Protein AF-A0A183BIT1-F1 (afdb_monomer_lite)

Organism: Globodera pallida (NCBI:txid36090)

InterPro domains:
  IPR011068 Nucleotidyltransferase, class I-like, C-terminal [SSF55003] (1-97)

Secondary structure (DSSP, 8-state):
--EEEEEEEEESSHHHHHHHHHHHHHHHHHHHHHHHHHTTTTEEEEEEPP--SS-SSBTTBPPHHHHHT-TTSSS-EEEEEEEEEEEPP-SSS-HHHHHHHHHHHHHHHIIIIIIHHHHHHHHHHHTTS-----EEEEEEEEEHHHHTTT-

Radius of gyration: 16.12 Å; chains: 1; bounding box: 41×29×47 Å

Foldseek 3Di:
DFKKKKKKKKFLDPVCQCVLVVLVVVCVVVLQVVVCVVVVVWFPHKAKDDCPDDDPDPVQFADPVVCVVCVVRDRIGMDMIMIDTHTDDDPPDDVVVSVVVVQVSCVVCCVPRRQVVSVVVCCVPPVPDDDDTPMDIDMHMDGPVCVVVRD

pLDDT: mean 78.67, std 14.63, range [43.5, 94.75]

Sequence (151 aa):
FEHFLLIFCTASTNQQIEQFCGFVERKIRQQLAHLDTLLEKFIDYSHLKPTDDTDWTNNGKCPEKVRSRNKNLGLPFCKFWIVGLKTKENIGTDNKIFLMELKKELGEKLEKEFDAKIYKEYEVKVLKEWYCQNIKLHSQYAEAAELAQFL

Structure (mmCIF, N/CA/C/O backbone):
data_AF-A0A183BIT1-F1
#
_entry.id   AF-A0A183BIT1-F1
#
loop_
_atom_site.group_PDB
_atom_site.id
_atom_site.type_symbol
_atom_site.label_atom_id
_atom_site.label_alt_id
_atom_site.label_comp_id
_atom_site.label_asym_id
_atom_site.label_entity_id
_atom_site.label_seq_id
_atom_site.pdbx_PDB_ins_code
_atom_site.Cartn_x
_atom_site.Cartn_y
_atom_site.Cartn_z
_atom_site.occupancy
_atom_site.B_iso_or_equiv
_atom_site.auth_seq_id
_atom_site.auth_comp_id
_atom_site.auth_asym_id
_atom_site.auth_atom_id
_atom_site.pdbx_PDB_model_num
ATOM 1 N N . PHE A 1 1 ? -13.216 -6.933 5.075 1.00 84.38 1 PHE A N 1
ATOM 2 C CA . PHE A 1 1 ? -12.342 -5.868 5.601 1.00 84.38 1 PHE A CA 1
ATOM 3 C C . PHE A 1 1 ? -13.051 -4.542 5.392 1.00 84.38 1 PHE A C 1
ATOM 5 O O . PHE A 1 1 ? -13.662 -4.382 4.343 1.00 84.38 1 PHE A O 1
ATOM 12 N N . GLU A 1 2 ? -13.020 -3.643 6.376 1.00 89.00 2 GLU A N 1
ATOM 13 C CA . GLU A 1 2 ? -13.585 -2.282 6.256 1.00 89.00 2 GLU A CA 1
ATOM 14 C C . GLU A 1 2 ? -12.532 -1.261 5.802 1.00 89.00 2 GLU A C 1
ATOM 16 O O . GLU A 1 2 ? -12.855 -0.237 5.204 1.00 89.00 2 GLU A O 1
ATOM 21 N N . HIS A 1 3 ? -11.261 -1.593 6.031 1.00 90.88 3 HIS A N 1
ATOM 22 C CA . HIS A 1 3 ? -10.099 -0.764 5.762 1.00 90.88 3 HIS A CA 1
ATOM 23 C C . HIS A 1 3 ? -9.178 -1.462 4.769 1.00 90.88 3 HIS A C 1
ATOM 25 O O . HIS A 1 3 ? -8.942 -2.671 4.874 1.00 90.88 3 HIS A O 1
ATOM 31 N N . PHE A 1 4 ? -8.652 -0.696 3.819 1.00 91.81 4 PHE A N 1
ATOM 32 C CA . PHE A 1 4 ? -7.801 -1.202 2.757 1.00 91.81 4 PHE A CA 1
ATOM 33 C C . PHE A 1 4 ? -6.571 -0.324 2.559 1.00 91.81 4 PHE A C 1
ATOM 35 O O . PHE A 1 4 ? -6.604 0.895 2.724 1.00 91.81 4 PHE A O 1
ATOM 42 N N . LEU A 1 5 ? -5.492 -0.968 2.143 1.00 92.00 5 LEU A N 1
ATOM 43 C CA . LEU A 1 5 ? -4.309 -0.345 1.588 1.00 92.00 5 LEU A CA 1
ATOM 44 C C . LEU A 1 5 ? -4.238 -0.695 0.098 1.00 92.00 5 LEU A C 1
ATOM 46 O O . LEU A 1 5 ? -4.314 -1.861 -0.294 1.00 92.00 5 LEU A O 1
ATOM 50 N N . LEU A 1 6 ? -4.107 0.33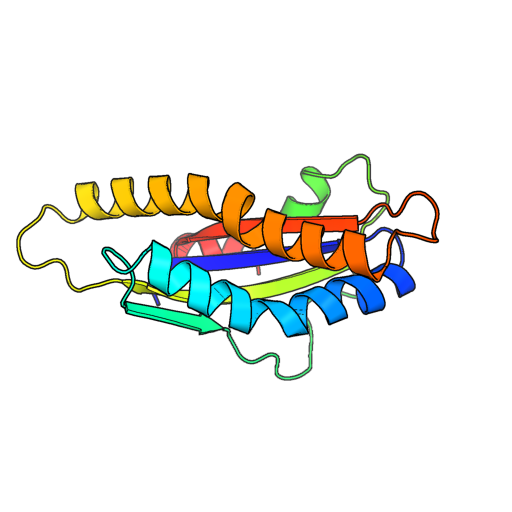7 -0.726 1.00 89.50 6 LEU A N 1
ATOM 51 C CA . LEU A 1 6 ? -3.959 0.250 -2.170 1.00 89.50 6 LEU A CA 1
ATOM 52 C C . LEU A 1 6 ? -2.531 0.623 -2.536 1.00 89.50 6 LEU A C 1
ATOM 54 O O . LEU A 1 6 ? -2.095 1.739 -2.260 1.00 89.50 6 LEU A O 1
ATOM 58 N N . ILE A 1 7 ? -1.820 -0.307 -3.159 1.00 90.00 7 ILE A N 1
ATOM 59 C CA . ILE A 1 7 ? -0.421 -0.139 -3.553 1.00 90.00 7 ILE A CA 1
ATOM 60 C C . ILE A 1 7 ? -0.393 -0.041 -5.068 1.00 90.00 7 ILE A C 1
ATOM 62 O O . ILE A 1 7 ? -0.746 -1.002 -5.743 1.00 90.00 7 ILE A O 1
ATOM 66 N N . PHE A 1 8 ? 0.026 1.095 -5.609 1.00 86.75 8 PHE A N 1
ATOM 67 C CA . PHE A 1 8 ? 0.104 1.350 -7.042 1.00 86.75 8 PHE A CA 1
ATOM 68 C C . PHE A 1 8 ? 1.556 1.393 -7.484 1.00 86.75 8 PHE A C 1
ATOM 70 O O . PHE A 1 8 ? 2.350 2.169 -6.964 1.00 86.75 8 PHE A O 1
ATOM 77 N N . CYS A 1 9 ? 1.884 0.608 -8.496 1.00 85.81 9 CYS A N 1
ATOM 78 C CA . CYS A 1 9 ? 3.166 0.629 -9.173 1.00 85.81 9 CYS A CA 1
ATOM 79 C C . CYS A 1 9 ? 2.937 1.098 -10.607 1.00 85.81 9 CYS A C 1
ATOM 81 O O . CYS A 1 9 ? 2.136 0.503 -11.320 1.00 85.81 9 CYS A O 1
ATOM 83 N N . THR A 1 10 ? 3.597 2.172 -11.028 1.00 83.25 10 THR A N 1
ATOM 84 C CA . THR A 1 10 ? 3.475 2.756 -12.364 1.00 83.25 10 THR A CA 1
ATOM 85 C C . THR A 1 10 ? 4.832 2.857 -13.050 1.00 83.25 10 THR A C 1
ATOM 87 O O . THR A 1 10 ? 5.870 3.001 -12.400 1.00 83.25 10 THR A O 1
ATOM 90 N N . ALA A 1 11 ? 4.832 2.769 -14.376 1.00 80.94 11 ALA A N 1
ATOM 91 C CA . ALA A 1 11 ? 6.031 2.898 -15.193 1.00 80.94 11 ALA A CA 1
ATOM 92 C C . ALA A 1 11 ? 5.704 3.446 -16.585 1.00 80.94 11 ALA A C 1
ATOM 94 O O . ALA A 1 11 ? 4.565 3.367 -17.048 1.00 80.94 11 ALA A O 1
ATOM 95 N N . SER A 1 12 ? 6.714 3.975 -17.275 1.00 76.88 12 SER A N 1
ATOM 96 C CA . SER A 1 12 ? 6.542 4.531 -18.627 1.00 76.88 12 SER A CA 1
ATOM 97 C C . SER A 1 12 ? 6.621 3.484 -19.739 1.00 76.88 12 SER A C 1
ATOM 99 O O . SER A 1 12 ? 6.176 3.743 -20.853 1.00 76.88 12 SER A O 1
ATOM 101 N N . THR A 1 13 ? 7.176 2.299 -19.466 1.00 77.31 13 THR A N 1
ATOM 102 C CA . THR A 1 13 ? 7.282 1.211 -20.448 1.00 77.31 13 THR A CA 1
ATOM 103 C C . THR A 1 13 ? 6.844 -0.127 -19.856 1.00 77.31 13 THR A C 1
ATOM 105 O O . THR A 1 13 ? 6.954 -0.353 -18.651 1.00 77.31 13 THR A O 1
ATOM 108 N N . ASN A 1 14 ? 6.401 -1.048 -20.718 1.00 78.62 14 ASN A N 1
ATOM 109 C CA . ASN A 1 14 ? 6.070 -2.419 -20.315 1.00 78.62 14 ASN A CA 1
ATOM 110 C C . ASN A 1 14 ? 7.275 -3.157 -19.706 1.00 78.62 14 ASN A C 1
ATOM 112 O O . ASN A 1 14 ? 7.141 -3.905 -18.749 1.00 78.62 14 ASN A O 1
ATOM 116 N N . GLN A 1 15 ? 8.489 -2.930 -20.209 1.00 81.62 15 GLN A N 1
ATOM 117 C CA . GLN A 1 15 ? 9.668 -3.562 -19.614 1.00 81.62 15 GLN A CA 1
ATOM 118 C C . GLN A 1 15 ? 9.907 -3.071 -18.178 1.00 81.62 15 GLN A C 1
ATOM 120 O O . GLN A 1 15 ? 10.189 -3.872 -17.287 1.00 81.62 15 GLN A O 1
ATOM 125 N N . GLN A 1 16 ? 9.758 -1.764 -17.942 1.00 81.06 16 GLN A N 1
ATOM 126 C CA . GLN A 1 16 ? 9.889 -1.186 -16.607 1.00 81.06 16 GLN A CA 1
ATOM 127 C C . GLN A 1 16 ? 8.782 -1.677 -15.672 1.00 81.06 16 GLN A C 1
ATOM 129 O O . GLN A 1 16 ? 9.066 -1.911 -14.500 1.00 81.06 16 GLN A O 1
ATOM 134 N N . ILE A 1 17 ? 7.551 -1.877 -16.167 1.00 82.69 17 ILE A N 1
ATOM 135 C CA . ILE A 1 17 ? 6.466 -2.395 -15.326 1.00 82.69 17 ILE A CA 1
ATOM 136 C C . ILE A 1 17 ? 6.753 -3.818 -14.856 1.00 82.69 17 ILE A C 1
ATOM 138 O O . ILE A 1 17 ? 6.623 -4.097 -13.668 1.00 82.69 17 ILE A O 1
ATOM 142 N N . GLU A 1 18 ? 7.224 -4.700 -15.736 1.00 83.25 18 GLU A N 1
ATOM 143 C CA . GLU A 1 18 ? 7.552 -6.074 -15.347 1.00 83.25 18 GLU A CA 1
ATOM 144 C C . GLU A 1 18 ? 8.730 -6.135 -14.369 1.00 83.25 18 GLU A C 1
ATOM 146 O O . GLU A 1 18 ? 8.672 -6.840 -13.359 1.00 83.25 18 GLU A O 1
ATOM 151 N N . GLN A 1 19 ? 9.782 -5.348 -14.606 1.00 84.69 19 GLN A N 1
ATOM 152 C CA . GLN A 1 19 ? 10.955 -5.324 -13.731 1.00 84.69 19 GLN A CA 1
ATOM 153 C C . GLN A 1 19 ? 10.652 -4.708 -12.361 1.00 84.69 19 GLN A C 1
ATOM 155 O O . GLN A 1 19 ? 10.911 -5.333 -11.327 1.00 84.69 19 GLN A O 1
ATOM 160 N N . PHE A 1 20 ? 10.102 -3.492 -12.345 1.00 85.88 20 PHE A N 1
ATOM 161 C CA . PHE A 1 20 ? 9.859 -2.756 -11.111 1.00 85.88 20 PHE A CA 1
ATOM 162 C C . PHE A 1 20 ? 8.695 -3.357 -10.327 1.00 85.88 20 PHE A C 1
ATOM 164 O O . PHE A 1 20 ? 8.860 -3.683 -9.154 1.00 85.88 20 PHE A O 1
ATOM 171 N N . CYS A 1 21 ? 7.542 -3.601 -10.955 1.00 85.88 21 CYS A N 1
ATOM 172 C CA . CYS A 1 21 ? 6.396 -4.148 -10.231 1.00 85.88 21 CYS A CA 1
ATOM 173 C C . CYS A 1 21 ? 6.608 -5.609 -9.832 1.00 85.88 21 CYS A C 1
ATOM 175 O O . CYS A 1 21 ? 6.174 -5.993 -8.751 1.00 85.88 21 CYS A O 1
ATOM 177 N N . GLY A 1 22 ? 7.348 -6.397 -10.620 1.00 86.50 22 GLY A N 1
ATOM 178 C CA . GLY A 1 22 ? 7.776 -7.730 -10.193 1.00 86.50 22 GLY A CA 1
ATOM 179 C C . GLY A 1 22 ? 8.711 -7.681 -8.977 1.00 86.50 22 GLY A C 1
ATOM 180 O O . GLY A 1 22 ? 8.653 -8.551 -8.107 1.00 86.50 22 GLY A O 1
ATOM 181 N N . PHE A 1 23 ? 9.568 -6.657 -8.866 1.00 89.19 23 PHE A N 1
ATOM 182 C CA . PHE A 1 23 ? 10.345 -6.420 -7.647 1.00 89.19 23 PHE A CA 1
ATOM 183 C C . PHE A 1 23 ? 9.454 -6.042 -6.461 1.00 89.19 23 PHE A C 1
ATOM 185 O O . PHE A 1 23 ? 9.601 -6.640 -5.392 1.00 89.19 23 PHE A O 1
ATOM 192 N N . VAL A 1 24 ? 8.532 -5.093 -6.652 1.00 90.00 24 VAL A N 1
ATOM 193 C CA . VAL A 1 24 ? 7.574 -4.657 -5.626 1.00 90.00 24 VAL A CA 1
ATOM 194 C C . VAL A 1 24 ? 6.788 -5.859 -5.105 1.00 90.00 24 VAL A C 1
ATOM 196 O O . VAL A 1 24 ? 6.778 -6.089 -3.901 1.00 90.00 24 VAL A O 1
ATOM 199 N N . GLU A 1 25 ? 6.232 -6.694 -5.983 1.00 89.69 25 GLU A N 1
ATOM 200 C CA . GLU A 1 25 ? 5.436 -7.876 -5.624 1.00 89.69 25 GLU A CA 1
ATOM 201 C C . GLU A 1 25 ? 6.167 -8.831 -4.670 1.00 89.69 25 GLU A C 1
ATOM 203 O O . GLU A 1 25 ? 5.617 -9.249 -3.649 1.00 89.69 25 GLU A O 1
ATOM 208 N N . ARG A 1 26 ? 7.454 -9.100 -4.930 1.00 89.50 26 ARG A N 1
ATOM 209 C CA . ARG A 1 26 ? 8.297 -9.931 -4.049 1.00 89.50 26 ARG A CA 1
ATOM 210 C C . ARG A 1 26 ? 8.552 -9.296 -2.681 1.00 89.50 26 ARG A C 1
ATOM 212 O O . ARG A 1 26 ? 8.963 -9.992 -1.753 1.00 89.50 26 ARG A O 1
ATOM 219 N N . LYS A 1 27 ? 8.358 -7.984 -2.553 1.00 91.94 27 LYS A N 1
ATOM 220 C CA . LYS A 1 27 ? 8.631 -7.202 -1.344 1.00 91.94 27 LYS A CA 1
ATOM 221 C C . LYS A 1 27 ? 7.395 -6.838 -0.545 1.00 91.94 27 LYS A C 1
ATOM 223 O O . LYS A 1 27 ? 7.526 -6.707 0.670 1.00 91.94 27 LYS A O 1
ATOM 228 N N . ILE A 1 28 ? 6.218 -6.765 -1.168 1.00 91.31 28 ILE A N 1
ATOM 229 C CA . ILE A 1 28 ? 4.968 -6.366 -0.504 1.00 91.31 28 ILE A CA 1
ATOM 230 C C . ILE A 1 28 ? 4.762 -7.146 0.794 1.00 91.31 28 ILE A C 1
ATOM 232 O O . ILE A 1 28 ? 4.619 -6.535 1.843 1.00 91.31 28 ILE A O 1
ATOM 236 N N . ARG A 1 29 ? 4.824 -8.484 0.768 1.00 91.69 29 ARG A N 1
ATOM 237 C CA . ARG A 1 29 ? 4.570 -9.300 1.971 1.00 91.69 29 ARG A CA 1
ATOM 238 C C . ARG A 1 29 ? 5.538 -8.996 3.118 1.00 91.69 29 ARG A C 1
ATOM 240 O O . ARG A 1 29 ? 5.113 -8.882 4.261 1.00 91.69 29 ARG A O 1
ATOM 247 N N . GLN A 1 30 ? 6.826 -8.836 2.808 1.00 92.81 30 GLN A N 1
ATOM 248 C CA . GLN A 1 30 ? 7.850 -8.516 3.804 1.00 92.81 30 GLN A CA 1
ATOM 249 C C . GLN A 1 30 ? 7.604 -7.134 4.425 1.00 92.81 30 GLN A C 1
ATOM 251 O O . GLN A 1 30 ? 7.704 -6.974 5.639 1.00 92.81 30 GLN A O 1
ATOM 256 N N . GLN A 1 31 ? 7.271 -6.141 3.600 1.00 92.88 31 GLN A N 1
ATOM 257 C CA . GLN A 1 31 ? 7.044 -4.776 4.073 1.00 92.88 31 GLN A CA 1
ATOM 258 C C . GLN A 1 31 ? 5.698 -4.627 4.788 1.00 92.88 31 GLN A C 1
ATOM 260 O O . GLN A 1 31 ? 5.607 -3.851 5.733 1.00 92.88 31 GLN A O 1
ATOM 265 N N . LEU A 1 32 ? 4.683 -5.412 4.413 1.00 93.19 32 LEU A N 1
ATOM 266 C CA . LEU A 1 32 ? 3.412 -5.487 5.136 1.00 93.19 32 LEU A CA 1
ATOM 267 C C . LEU A 1 32 ? 3.612 -6.050 6.544 1.00 93.19 32 LEU A C 1
ATOM 269 O O . LEU A 1 32 ? 3.134 -5.450 7.493 1.00 93.19 32 LEU A O 1
ATOM 273 N N . ALA A 1 33 ? 4.391 -7.124 6.703 1.00 92.81 33 ALA A N 1
ATOM 274 C CA . ALA A 1 33 ? 4.705 -7.664 8.030 1.00 92.81 33 ALA A CA 1
ATOM 275 C C . ALA A 1 33 ? 5.435 -6.638 8.922 1.00 92.81 33 ALA A C 1
ATOM 277 O O . ALA A 1 33 ? 5.191 -6.543 10.126 1.00 92.81 33 ALA A O 1
ATOM 278 N N . HIS A 1 34 ? 6.324 -5.836 8.328 1.00 92.31 34 HIS A N 1
ATOM 279 C CA . HIS A 1 34 ? 6.975 -4.746 9.044 1.00 92.31 34 HIS A CA 1
ATOM 280 C C . HIS A 1 34 ? 5.991 -3.626 9.419 1.00 92.31 34 HIS A C 1
ATOM 282 O O . HIS A 1 34 ? 6.027 -3.135 10.546 1.00 92.31 34 HIS A O 1
ATOM 288 N N . LEU A 1 35 ? 5.098 -3.248 8.502 1.00 91.88 35 LEU A N 1
ATOM 289 C CA . LEU A 1 35 ? 4.057 -2.252 8.744 1.00 91.88 35 LEU A CA 1
ATOM 290 C C . LEU A 1 35 ? 3.088 -2.698 9.849 1.00 91.88 35 LEU A C 1
ATOM 292 O O . LEU A 1 35 ? 2.784 -1.897 10.730 1.00 91.88 35 LEU A O 1
ATOM 296 N N . ASP A 1 36 ? 2.678 -3.968 9.852 1.00 92.69 36 ASP A N 1
ATOM 297 C CA . ASP A 1 36 ? 1.833 -4.561 10.897 1.00 92.69 36 ASP A CA 1
ATOM 298 C C . ASP A 1 36 ? 2.500 -4.451 12.275 1.00 92.69 36 ASP A C 1
ATOM 300 O O . ASP A 1 36 ? 1.844 -4.121 13.257 1.00 92.69 36 ASP A O 1
ATOM 304 N N . THR A 1 37 ? 3.825 -4.627 12.342 1.00 93.19 37 THR A N 1
ATOM 305 C CA . THR A 1 37 ? 4.594 -4.440 13.584 1.00 93.19 37 THR A CA 1
ATOM 306 C C . THR A 1 37 ? 4.599 -2.974 14.032 1.00 93.19 37 THR A C 1
ATOM 308 O O . THR A 1 37 ? 4.435 -2.676 15.211 1.00 93.19 37 THR A O 1
ATOM 311 N N . LEU A 1 38 ? 4.777 -2.030 13.102 1.00 90.56 38 LEU A N 1
ATOM 312 C CA . LEU A 1 38 ? 4.773 -0.595 13.418 1.00 90.56 38 LEU A CA 1
ATOM 313 C C . LEU A 1 38 ? 3.399 -0.099 13.882 1.00 90.56 38 LEU A C 1
ATOM 315 O O . LEU A 1 38 ? 3.319 0.833 14.682 1.00 90.56 38 LEU A O 1
ATOM 319 N N . LEU A 1 39 ? 2.333 -0.706 13.363 1.00 91.00 39 LEU A N 1
ATOM 320 C CA . LEU A 1 39 ? 0.945 -0.332 13.619 1.00 91.00 39 LEU A CA 1
ATOM 321 C C . LEU A 1 39 ? 0.227 -1.332 14.527 1.00 91.00 39 LEU A C 1
ATOM 323 O O . LEU A 1 39 ? -1.002 -1.326 14.574 1.00 91.00 39 LEU A O 1
ATOM 327 N N . GLU A 1 40 ? 0.966 -2.131 15.301 1.00 91.38 40 GLU A N 1
ATOM 328 C CA . GLU A 1 40 ? 0.418 -3.197 16.153 1.00 91.38 40 GLU A CA 1
ATOM 329 C C . GLU A 1 40 ? -0.639 -2.697 17.149 1.00 91.38 40 GLU A C 1
ATOM 331 O O . GLU A 1 40 ? -1.464 -3.462 17.639 1.00 91.38 40 GLU A O 1
ATOM 336 N N . LYS A 1 41 ? -0.633 -1.400 17.480 1.00 89.88 41 LYS A N 1
ATOM 337 C CA . LYS A 1 41 ? -1.639 -0.777 18.352 1.00 89.88 41 LYS A CA 1
ATOM 338 C C . LYS A 1 41 ? -3.018 -0.692 17.698 1.00 89.88 41 LYS A C 1
ATOM 340 O O . LYS A 1 41 ? -4.015 -0.664 18.410 1.00 89.88 41 LYS A O 1
ATOM 345 N N . PHE A 1 42 ? -3.071 -0.656 16.371 1.00 90.38 42 PHE A N 1
ATOM 346 C CA . PHE A 1 42 ? -4.288 -0.420 15.600 1.00 90.38 42 PHE A CA 1
ATOM 347 C C . PHE A 1 42 ? -4.680 -1.610 14.720 1.00 90.38 42 PHE A C 1
ATOM 349 O O . PHE A 1 42 ? -5.870 -1.853 14.516 1.00 90.38 42 PHE A O 1
ATOM 356 N N . ILE A 1 43 ? -3.698 -2.336 14.184 1.00 91.12 43 ILE A N 1
ATOM 357 C CA . ILE A 1 43 ? -3.879 -3.403 13.197 1.00 91.12 43 ILE A CA 1
ATOM 358 C C . ILE A 1 43 ? -3.492 -4.741 13.833 1.00 91.12 43 ILE A C 1
ATOM 360 O O . ILE A 1 43 ? -2.444 -4.851 14.464 1.00 91.12 43 ILE A O 1
ATOM 364 N N . ASP A 1 44 ? -4.344 -5.753 13.660 1.00 92.56 44 ASP A N 1
ATOM 365 C CA . ASP A 1 44 ? -4.027 -7.141 14.008 1.00 92.56 44 ASP A CA 1
ATOM 366 C C . ASP A 1 44 ? -3.162 -7.786 12.926 1.00 92.56 44 ASP A C 1
ATOM 368 O O . ASP A 1 44 ? -2.136 -8.391 13.224 1.00 92.56 44 ASP A O 1
ATOM 372 N N . TYR A 1 45 ? -3.591 -7.670 11.666 1.00 93.69 45 TYR A N 1
ATOM 373 C CA . TYR A 1 45 ? -2.843 -8.161 10.512 1.00 93.69 45 TYR A CA 1
ATOM 374 C C . TYR A 1 45 ? -3.301 -7.523 9.195 1.00 93.69 45 TYR A C 1
ATOM 376 O O . TYR A 1 45 ? -4.462 -7.119 9.029 1.00 93.69 45 TYR A O 1
ATOM 384 N N . SER A 1 46 ? -2.393 -7.527 8.223 1.00 94.75 46 SER A N 1
ATOM 385 C CA . SER A 1 46 ? -2.654 -7.203 6.824 1.00 94.75 46 SER A CA 1
ATOM 386 C C . SER A 1 46 ? -2.860 -8.462 5.977 1.00 94.75 46 SER A C 1
ATOM 388 O O . SER A 1 46 ? -2.105 -9.429 6.060 1.00 94.75 46 SER A O 1
ATOM 390 N N . HIS A 1 47 ? -3.861 -8.448 5.097 1.00 94.38 47 HIS A N 1
ATOM 391 C CA . HIS A 1 47 ? -4.169 -9.550 4.187 1.00 94.38 47 HIS A CA 1
ATOM 392 C C . HIS A 1 47 ? -4.109 -9.094 2.729 1.00 94.38 47 HIS A C 1
ATOM 394 O O . HIS A 1 47 ? -5.012 -8.424 2.226 1.00 94.38 47 HIS A O 1
ATOM 400 N N . LEU A 1 48 ? -3.031 -9.471 2.042 1.00 92.25 48 LEU A N 1
ATOM 401 C CA . LEU A 1 48 ? -2.865 -9.229 0.612 1.00 92.25 48 LEU A CA 1
ATOM 402 C C . LEU A 1 48 ? -3.834 -10.117 -0.177 1.00 92.25 48 LEU A C 1
ATOM 404 O O . LEU A 1 48 ? -3.778 -11.342 -0.056 1.00 92.25 48 LEU A O 1
ATOM 408 N N . LYS A 1 49 ? -4.694 -9.511 -1.003 1.00 87.50 49 LYS A N 1
ATOM 409 C CA . LYS A 1 49 ? -5.559 -10.259 -1.922 1.00 87.50 49 LYS A CA 1
ATOM 410 C C . LYS A 1 49 ? -4.680 -11.108 -2.862 1.00 87.50 49 LYS A C 1
ATOM 412 O O . LYS A 1 49 ? -3.776 -10.536 -3.475 1.00 87.50 49 LYS A O 1
ATOM 417 N N . PRO A 1 50 ? -4.925 -12.428 -2.990 1.00 78.50 50 PRO A N 1
ATOM 418 C CA . PRO A 1 50 ? -4.228 -13.259 -3.963 1.00 78.50 50 PRO A CA 1
ATOM 419 C C . PRO A 1 50 ? -4.370 -12.681 -5.370 1.00 78.50 50 PRO A C 1
ATOM 421 O O . PRO A 1 50 ? -5.462 -12.292 -5.792 1.00 78.50 50 PRO A O 1
ATOM 424 N N . THR A 1 51 ? -3.247 -12.594 -6.071 1.00 66.56 51 THR A N 1
ATOM 425 C CA . THR A 1 51 ? -3.178 -12.267 -7.490 1.00 66.56 51 THR A CA 1
ATOM 426 C C . THR A 1 51 ? -3.499 -13.526 -8.286 1.00 66.56 51 THR A C 1
ATOM 428 O O . THR A 1 51 ? -2.614 -14.154 -8.855 1.00 66.56 51 THR A O 1
ATOM 431 N N . ASP A 1 52 ? -4.766 -13.935 -8.283 1.00 55.50 52 ASP A N 1
ATOM 432 C CA . ASP A 1 52 ? -5.223 -14.938 -9.240 1.00 55.50 52 ASP A CA 1
ATOM 433 C C . ASP A 1 52 ? -5.241 -14.244 -10.608 1.00 55.50 52 ASP A C 1
ATOM 435 O O . ASP A 1 52 ? -5.921 -13.230 -10.782 1.00 55.50 52 ASP A O 1
ATOM 439 N N . ASP A 1 53 ? -4.395 -14.724 -11.523 1.00 49.66 53 ASP A N 1
ATOM 440 C CA . ASP A 1 53 ? -4.233 -14.246 -12.897 1.00 49.66 53 ASP A CA 1
ATOM 441 C C . ASP A 1 53 ? -5.565 -13.788 -13.506 1.00 49.66 53 ASP A C 1
ATOM 443 O O . ASP A 1 53 ? -6.432 -14.621 -13.756 1.00 49.66 53 ASP A O 1
ATOM 447 N N . THR A 1 54 ? -5.718 -12.476 -13.735 1.00 43.50 54 THR A N 1
ATOM 448 C CA . THR A 1 54 ? -6.438 -11.793 -14.836 1.00 43.50 54 THR A CA 1
ATOM 449 C C . THR A 1 54 ? -6.981 -10.420 -14.408 1.00 43.50 54 THR A C 1
ATOM 451 O O . THR A 1 54 ? -7.551 -10.238 -13.336 1.00 43.50 54 THR A O 1
ATOM 454 N N . ASP A 1 55 ? -6.767 -9.446 -15.296 1.00 49.81 55 ASP A N 1
ATOM 455 C CA . ASP A 1 55 ? -7.476 -8.165 -15.422 1.00 49.81 55 ASP A CA 1
ATOM 456 C C . ASP A 1 55 ? -7.336 -7.114 -14.321 1.00 49.81 55 ASP A C 1
ATOM 458 O O . ASP A 1 55 ? -8.275 -6.795 -13.600 1.00 49.81 55 ASP A O 1
ATOM 462 N N . TRP A 1 56 ? -6.179 -6.448 -14.279 1.00 51.91 56 TRP A N 1
ATOM 463 C CA . TRP A 1 56 ? -6.032 -5.215 -13.481 1.00 51.91 56 TRP A CA 1
ATOM 464 C C . TRP A 1 56 ? -5.511 -4.020 -14.272 1.00 51.91 56 TRP A C 1
ATOM 466 O O . TRP A 1 56 ? -5.134 -2.986 -13.726 1.00 51.91 56 TRP A O 1
ATOM 476 N N . THR A 1 57 ? -5.565 -4.148 -15.593 1.00 48.44 57 THR A N 1
ATOM 477 C CA . THR A 1 57 ? -5.509 -3.039 -16.529 1.00 48.44 57 THR A CA 1
ATOM 478 C C . THR A 1 57 ? -6.382 -3.410 -17.719 1.00 48.44 57 THR A C 1
ATOM 480 O O . THR A 1 57 ? -6.193 -4.464 -18.317 1.00 48.44 57 THR A O 1
ATOM 483 N N . ASN A 1 58 ? -7.310 -2.547 -18.119 1.00 46.12 58 ASN A N 1
ATOM 484 C CA . ASN A 1 58 ? -7.829 -2.601 -19.483 1.00 46.12 58 ASN A CA 1
ATOM 485 C C . ASN A 1 58 ? -6.632 -2.358 -20.432 1.00 46.12 58 ASN A C 1
ATOM 487 O O . ASN A 1 58 ? -6.281 -1.206 -20.703 1.00 46.12 58 ASN A O 1
ATOM 491 N N . ASN A 1 59 ? -5.954 -3.418 -20.885 1.00 51.00 59 ASN A N 1
ATOM 492 C CA . ASN A 1 59 ? -4.786 -3.375 -21.780 1.00 51.00 59 ASN A CA 1
ATOM 493 C C . ASN A 1 59 ? -3.565 -2.582 -21.261 1.00 51.00 59 ASN A C 1
ATOM 495 O O . ASN A 1 59 ? -3.004 -1.756 -21.983 1.00 51.00 59 ASN A O 1
ATOM 499 N N . GLY A 1 60 ? -3.146 -2.773 -20.012 1.00 53.75 60 GLY A N 1
ATOM 500 C CA . GLY A 1 60 ? -1.960 -2.112 -19.444 1.00 53.75 60 GLY A CA 1
ATOM 501 C C . GLY A 1 60 ? -2.175 -0.677 -18.950 1.00 53.75 60 GLY A C 1
ATOM 502 O O . GLY A 1 60 ? -1.263 -0.112 -18.362 1.00 53.75 60 GLY A O 1
ATOM 503 N N . LYS A 1 61 ? -3.349 -0.061 -19.151 1.00 58.75 61 LYS A N 1
ATOM 504 C CA . LYS A 1 61 ? -3.587 1.357 -18.823 1.00 58.75 61 LYS A CA 1
ATOM 505 C C . LYS A 1 61 ? -4.057 1.578 -17.386 1.00 58.75 61 LYS A C 1
ATOM 507 O O . LYS A 1 61 ? -4.955 0.891 -16.906 1.00 58.75 61 LYS A O 1
ATOM 512 N N . CYS A 1 62 ? -3.518 2.616 -16.749 1.00 66.38 62 CYS A N 1
ATOM 513 C CA . CYS A 1 62 ? -3.922 3.001 -15.400 1.00 66.38 62 CYS A CA 1
ATOM 514 C C . CYS A 1 62 ? -5.338 3.562 -15.269 1.00 66.38 62 CYS A C 1
ATOM 516 O O . CYS A 1 62 ? -5.779 4.279 -16.176 1.00 66.38 62 CYS A O 1
ATOM 518 N N . PRO A 1 63 ? -5.996 3.347 -14.105 1.00 67.25 63 PRO A N 1
ATOM 519 C CA . PRO A 1 63 ? -7.247 4.015 -13.766 1.00 67.25 63 PRO A CA 1
ATOM 520 C C . PRO A 1 63 ? -7.137 5.532 -13.934 1.00 67.25 63 PRO A C 1
ATOM 522 O O . PRO A 1 63 ? -6.090 6.135 -13.669 1.00 67.25 63 PRO A O 1
ATOM 525 N N . GLU A 1 64 ? -8.226 6.175 -14.353 1.00 66.44 64 GLU A N 1
ATOM 526 C CA . GLU A 1 64 ? -8.240 7.600 -14.704 1.00 66.44 64 GLU A CA 1
ATOM 527 C C . GLU A 1 64 ? -7.775 8.502 -13.549 1.00 66.44 64 GLU A C 1
ATOM 529 O O . GLU A 1 64 ? -6.998 9.433 -13.767 1.00 66.44 64 GLU A O 1
ATOM 534 N N . LYS A 1 65 ? -8.136 8.165 -12.304 1.00 66.50 65 LYS A N 1
ATOM 535 C CA . LYS A 1 65 ? -7.660 8.865 -11.097 1.00 66.50 65 LYS A CA 1
ATOM 536 C C . LYS A 1 65 ? -6.145 8.783 -10.890 1.00 66.50 65 LYS A C 1
ATOM 538 O O . LYS A 1 65 ? -5.545 9.713 -10.357 1.00 66.50 65 LYS A O 1
ATOM 543 N N . VAL A 1 66 ? -5.514 7.686 -11.302 1.00 64.19 66 VAL A N 1
ATOM 544 C CA . VAL A 1 66 ? -4.054 7.512 -11.215 1.00 64.19 66 VAL A CA 1
ATOM 545 C C . VAL A 1 66 ? -3.366 8.265 -12.356 1.00 64.19 66 VAL A C 1
ATOM 547 O O . VAL A 1 66 ? -2.315 8.881 -12.153 1.00 64.19 66 VAL A O 1
ATOM 550 N N . ARG A 1 67 ? -3.985 8.286 -13.546 1.00 65.50 67 ARG A N 1
ATOM 551 C CA . ARG A 1 67 ? -3.508 9.054 -14.708 1.00 65.50 67 ARG A CA 1
ATOM 552 C C . ARG A 1 67 ? -3.575 10.562 -14.475 1.00 65.50 67 ARG A C 1
ATOM 554 O O . ARG A 1 67 ? -2.611 11.262 -14.770 1.00 65.50 67 ARG A O 1
ATOM 561 N N . SER A 1 68 ? -4.669 11.069 -13.911 1.00 61.72 68 SER A N 1
ATOM 562 C CA . SER A 1 68 ? -4.864 12.506 -13.672 1.00 61.72 68 SER A CA 1
ATOM 563 C C . SER A 1 68 ? -3.868 13.094 -12.664 1.00 61.72 68 SER A C 1
ATOM 565 O O . SER A 1 68 ? -3.514 14.269 -12.775 1.00 61.72 68 SER A O 1
ATOM 567 N N . ARG A 1 69 ? -3.355 12.270 -11.736 1.00 62.03 69 ARG A N 1
ATOM 568 C CA . ARG A 1 69 ? -2.294 12.624 -10.773 1.00 62.03 69 ARG A CA 1
ATOM 569 C C . ARG A 1 69 ? -0.880 12.619 -11.366 1.00 62.03 69 ARG A C 1
ATOM 571 O O . ARG A 1 69 ? 0.024 13.180 -10.756 1.00 62.03 69 ARG A O 1
ATOM 578 N N . ASN A 1 70 ? -0.669 12.012 -12.535 1.00 56.97 70 ASN A N 1
ATOM 579 C CA . ASN A 1 70 ? 0.650 11.868 -13.157 1.00 56.97 70 ASN A CA 1
ATOM 580 C C . ASN A 1 70 ? 0.658 12.396 -14.603 1.00 56.97 70 ASN A C 1
ATOM 582 O O . ASN A 1 70 ? 1.071 11.696 -15.521 1.00 56.97 70 ASN A O 1
ATOM 586 N N . LYS A 1 71 ? 0.223 13.647 -14.812 1.00 57.19 71 LYS A N 1
ATOM 587 C CA . LYS A 1 71 ? 0.138 14.279 -16.148 1.00 57.19 71 LYS A CA 1
ATOM 588 C C . LYS A 1 71 ? 1.464 14.303 -16.927 1.00 57.19 71 LYS A C 1
ATOM 590 O O . LYS A 1 71 ? 1.438 14.364 -18.149 1.00 57.19 71 LYS A O 1
ATOM 595 N N . ASN A 1 72 ? 2.596 14.235 -16.223 1.00 56.53 72 ASN A N 1
ATOM 596 C CA . ASN A 1 72 ? 3.938 14.257 -16.814 1.00 56.53 72 ASN A CA 1
ATOM 597 C C . ASN A 1 72 ? 4.420 12.871 -17.285 1.00 56.53 72 ASN A C 1
ATOM 599 O O . ASN A 1 72 ? 5.405 12.789 -18.012 1.00 56.53 72 ASN A O 1
ATOM 603 N N . LEU A 1 73 ? 3.745 11.787 -16.882 1.00 55.97 73 LEU A N 1
ATOM 604 C CA . LEU A 1 73 ? 3.996 10.440 -17.389 1.00 55.97 73 LEU A CA 1
ATOM 605 C C . LEU A 1 73 ? 3.042 10.213 -18.569 1.00 55.97 73 LEU A C 1
ATOM 607 O O . LEU A 1 73 ? 1.832 10.088 -18.377 1.00 55.97 73 LEU A O 1
ATOM 611 N N . GLY A 1 74 ? 3.556 10.195 -19.801 1.00 55.28 74 GLY A N 1
ATOM 612 C CA . GLY A 1 74 ? 2.764 9.760 -20.954 1.00 55.28 74 GLY A CA 1
ATOM 613 C C . GLY A 1 74 ? 2.203 8.357 -20.693 1.00 55.28 74 GLY A C 1
ATOM 614 O O . GLY A 1 74 ? 2.959 7.496 -20.266 1.00 55.28 74 GLY A O 1
ATOM 615 N N . LEU A 1 75 ? 0.885 8.170 -20.871 1.00 57.97 75 LEU A N 1
ATOM 616 C CA . LEU A 1 75 ? 0.120 6.913 -20.704 1.00 57.97 75 LEU A CA 1
ATOM 617 C C . LEU A 1 75 ? 0.834 5.820 -19.872 1.00 57.97 75 LEU A C 1
ATOM 619 O O . LEU A 1 75 ? 1.326 4.853 -20.451 1.00 57.97 75 LEU A O 1
ATOM 623 N N . PRO A 1 76 ? 0.902 5.951 -18.534 1.00 68.69 76 PRO A N 1
ATOM 624 C CA . PRO A 1 76 ? 1.678 5.026 -17.725 1.00 68.69 76 PRO A CA 1
ATOM 625 C C . PRO A 1 76 ? 1.027 3.644 -17.702 1.00 68.69 76 PRO A C 1
ATOM 627 O O . PRO A 1 76 ? -0.201 3.518 -17.594 1.00 68.69 76 PRO A O 1
ATOM 630 N N . PHE A 1 77 ? 1.878 2.624 -17.752 1.00 75.94 77 PHE A N 1
ATOM 631 C CA . PHE A 1 77 ? 1.513 1.277 -17.348 1.00 75.94 77 PHE A CA 1
ATOM 632 C C . PHE A 1 77 ? 1.384 1.233 -15.829 1.00 75.94 77 PHE A C 1
ATOM 634 O O . PHE A 1 77 ? 2.108 1.957 -15.139 1.00 75.94 77 PHE A O 1
ATOM 641 N N . CYS A 1 78 ? 0.501 0.393 -15.290 1.00 78.75 78 CYS A N 1
ATOM 642 C CA . CYS A 1 78 ? 0.524 0.105 -13.859 1.00 78.75 78 CYS A CA 1
ATOM 643 C C . CYS A 1 78 ? 0.078 -1.292 -13.477 1.00 78.75 78 CYS A C 1
ATOM 645 O O . CYS A 1 78 ? -0.676 -1.950 -14.183 1.00 78.75 78 CYS A O 1
ATOM 647 N N . LYS A 1 79 ? 0.542 -1.698 -12.299 1.00 83.06 79 LYS A N 1
ATOM 648 C CA . LYS A 1 79 ? 0.002 -2.802 -11.516 1.00 83.06 79 LYS A CA 1
ATOM 649 C C . LYS A 1 79 ? -0.426 -2.248 -10.165 1.00 83.06 79 LYS A C 1
ATOM 651 O O . LYS A 1 79 ? 0.161 -1.276 -9.682 1.00 83.06 79 LYS A O 1
ATOM 656 N N . PHE A 1 80 ? -1.446 -2.839 -9.562 1.00 85.19 80 PHE A N 1
ATOM 657 C CA . PHE A 1 80 ? -1.814 -2.488 -8.203 1.00 85.19 80 PHE A CA 1
ATOM 658 C C . PHE A 1 80 ? -2.210 -3.703 -7.387 1.00 85.19 80 PHE A C 1
ATOM 660 O O . PHE A 1 80 ? -2.612 -4.730 -7.927 1.00 85.19 80 PHE A O 1
ATOM 667 N N . TRP A 1 81 ? -2.088 -3.556 -6.075 1.00 89.12 81 TRP A N 1
ATOM 668 C CA . TRP A 1 81 ? -2.438 -4.579 -5.107 1.00 89.12 81 TRP A CA 1
ATOM 669 C C . TRP A 1 81 ? -3.384 -4.009 -4.067 1.00 89.12 81 TRP A C 1
ATOM 671 O O . TRP A 1 81 ? -3.277 -2.844 -3.674 1.00 89.12 81 TRP A O 1
ATOM 681 N N . ILE A 1 82 ? -4.297 -4.863 -3.617 1.00 90.38 82 ILE A N 1
ATOM 682 C CA . ILE A 1 82 ? -5.280 -4.546 -2.589 1.00 90.38 82 ILE A CA 1
ATOM 683 C C . ILE A 1 82 ? -4.939 -5.366 -1.357 1.00 90.38 82 ILE A C 1
ATOM 685 O O . ILE A 1 82 ? -4.844 -6.595 -1.412 1.00 90.38 82 ILE A O 1
ATOM 689 N N . VAL A 1 83 ? -4.786 -4.676 -0.240 1.00 92.88 83 VAL A N 1
ATOM 690 C CA . VAL A 1 83 ? -4.482 -5.270 1.054 1.00 92.88 83 VAL A CA 1
ATOM 691 C C . VAL A 1 83 ? -5.616 -4.918 2.002 1.00 92.88 83 VAL A C 1
ATOM 693 O O . VAL A 1 83 ? -5.890 -3.745 2.229 1.00 92.88 83 VAL A O 1
ATOM 696 N N . GLY A 1 84 ? -6.303 -5.919 2.540 1.00 94.19 84 GLY A N 1
ATOM 697 C CA . GLY A 1 84 ? -7.281 -5.718 3.606 1.00 94.19 84 GLY A CA 1
ATOM 698 C C . GLY A 1 84 ? -6.580 -5.560 4.951 1.00 94.19 84 GLY A C 1
ATOM 699 O O . GLY A 1 84 ? -5.703 -6.356 5.273 1.00 94.19 84 GLY A O 1
ATOM 700 N N . LEU A 1 85 ? -6.975 -4.567 5.744 1.00 94.31 85 LEU A N 1
ATOM 701 C CA . LEU A 1 85 ? -6.435 -4.329 7.084 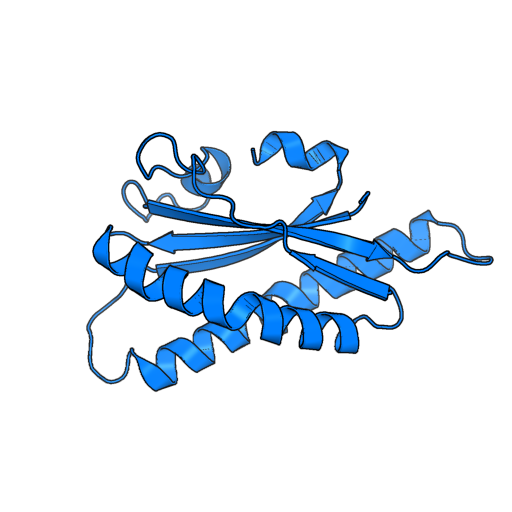1.00 94.31 85 LEU A CA 1
ATOM 702 C C . LEU A 1 85 ? -7.458 -4.787 8.125 1.00 94.31 85 LEU A C 1
ATOM 704 O O . LEU A 1 85 ? -8.589 -4.286 8.152 1.00 94.31 85 LEU A O 1
ATOM 708 N N . LYS A 1 86 ? -7.094 -5.759 8.966 1.00 93.75 86 LYS A N 1
ATOM 709 C CA . LYS A 1 86 ? -7.906 -6.131 10.128 1.00 93.75 86 LYS A CA 1
ATOM 710 C C . LYS A 1 86 ? -7.506 -5.230 11.291 1.00 93.75 86 LYS A C 1
ATOM 712 O O . LYS A 1 86 ? -6.383 -5.311 11.774 1.00 93.75 86 LYS A O 1
ATOM 717 N N . THR A 1 87 ? -8.415 -4.360 11.714 1.00 90.31 87 THR A N 1
ATOM 718 C CA . THR A 1 87 ? -8.224 -3.498 12.882 1.00 90.31 87 THR A CA 1
ATOM 719 C C . THR A 1 87 ? -8.561 -4.235 14.173 1.00 90.31 87 THR A C 1
ATOM 721 O O . THR A 1 87 ? -9.422 -5.123 14.180 1.00 90.31 87 THR A O 1
ATOM 724 N N . LYS A 1 88 ? -7.895 -3.829 15.257 1.00 87.94 88 LYS A N 1
ATOM 725 C CA . LYS A 1 88 ? -8.191 -4.290 16.615 1.00 87.94 88 LYS A CA 1
ATOM 726 C C . LYS A 1 88 ? -9.600 -3.883 17.031 1.00 87.94 88 LYS A C 1
ATOM 728 O O . LYS A 1 88 ? -10.039 -2.767 16.750 1.00 87.94 88 LYS A O 1
ATOM 733 N N . GLU A 1 89 ? -10.303 -4.781 17.719 1.00 73.12 89 GLU A N 1
ATOM 734 C CA . GLU A 1 89 ? -11.601 -4.466 18.317 1.00 73.12 89 GLU A CA 1
ATOM 735 C C . GLU A 1 89 ? -11.422 -3.388 19.389 1.00 73.12 89 GLU A C 1
ATOM 737 O O . GLU A 1 89 ? -10.671 -3.546 20.352 1.00 73.12 89 GLU A O 1
ATOM 742 N N . ASN A 1 90 ? -12.089 -2.253 19.197 1.00 64.06 90 ASN A N 1
ATOM 743 C CA . ASN A 1 90 ? -11.914 -1.089 20.048 1.00 64.06 90 ASN A CA 1
ATOM 744 C C . ASN A 1 90 ? -12.783 -1.239 21.307 1.00 64.06 90 ASN A C 1
ATOM 746 O O . ASN A 1 90 ? -13.951 -0.848 21.333 1.00 64.06 90 ASN A O 1
ATOM 750 N N . ILE A 1 91 ? -12.229 -1.853 22.353 1.00 46.81 91 ILE A N 1
ATOM 751 C CA . ILE A 1 91 ? -12.900 -1.991 23.649 1.00 46.81 91 ILE A CA 1
ATOM 752 C C . ILE A 1 91 ? -12.785 -0.648 24.390 1.00 46.81 91 ILE A C 1
ATOM 754 O O . ILE A 1 91 ? -11.815 -0.399 25.098 1.00 46.81 91 ILE A O 1
ATOM 758 N N . GLY A 1 92 ? -13.781 0.229 24.224 1.00 49.56 92 GLY A N 1
ATOM 759 C CA . GLY A 1 92 ? -14.035 1.344 25.151 1.00 49.56 92 GLY A CA 1
ATOM 760 C C . GLY A 1 92 ? -13.738 2.770 24.670 1.00 49.56 92 GLY A C 1
ATOM 761 O O . GLY A 1 92 ? -14.048 3.704 25.406 1.00 49.56 92 GLY A O 1
ATOM 762 N N . THR A 1 93 ? -13.214 2.978 23.458 1.00 53.97 93 THR A N 1
ATOM 763 C CA . THR A 1 93 ? -12.966 4.328 22.906 1.00 53.97 93 THR A CA 1
ATOM 764 C C . THR A 1 93 ? -13.925 4.660 21.770 1.00 53.97 93 THR A C 1
ATOM 766 O O . THR A 1 93 ? -14.263 3.801 20.959 1.00 53.97 93 THR A O 1
ATOM 769 N N . ASP A 1 94 ? -14.340 5.925 21.691 1.00 70.81 94 ASP A N 1
ATOM 770 C CA . ASP A 1 94 ? -15.210 6.441 20.635 1.00 70.81 94 ASP A CA 1
ATOM 771 C C . ASP A 1 94 ? -14.594 6.126 19.258 1.00 70.81 94 ASP A C 1
ATOM 773 O O . ASP A 1 94 ? -13.506 6.606 18.923 1.00 70.81 94 ASP A O 1
ATOM 777 N N . ASN A 1 95 ? -15.254 5.266 18.474 1.00 74.44 95 ASN A N 1
ATOM 778 C CA . ASN A 1 95 ? -14.695 4.632 17.270 1.00 74.44 95 ASN A CA 1
ATOM 779 C C . ASN A 1 95 ? -14.123 5.660 16.268 1.00 74.44 95 ASN A C 1
ATOM 781 O O . ASN A 1 95 ? -13.153 5.406 15.558 1.00 74.44 95 ASN A O 1
ATOM 785 N N . LYS A 1 96 ? -14.672 6.880 16.269 1.00 80.50 96 LYS A N 1
ATOM 786 C CA . LYS A 1 96 ? -14.199 7.999 15.444 1.00 80.50 96 LYS A CA 1
ATOM 787 C C . LYS A 1 96 ? -12.772 8.447 15.765 1.00 80.50 96 LYS A C 1
ATOM 789 O O . LYS A 1 96 ? -12.031 8.743 14.833 1.00 80.50 96 LYS A O 1
ATOM 794 N N . ILE A 1 97 ? -12.387 8.512 17.041 1.00 82.94 97 ILE A N 1
ATOM 795 C CA . ILE A 1 97 ? -11.052 8.979 17.454 1.00 82.94 97 ILE A CA 1
ATOM 796 C C . ILE A 1 97 ? -9.996 7.975 16.994 1.00 82.94 97 ILE A C 1
ATOM 798 O O . ILE A 1 97 ? -9.035 8.352 16.329 1.00 82.94 97 ILE A O 1
ATOM 802 N N . PHE A 1 98 ? -10.246 6.690 17.249 1.00 84.94 98 PHE A N 1
ATOM 803 C CA . PHE A 1 98 ? -9.386 5.595 16.805 1.00 84.94 98 PHE A CA 1
ATOM 804 C C . PHE A 1 98 ? -9.156 5.611 15.292 1.00 84.94 98 PHE A C 1
ATOM 806 O O . PHE A 1 98 ? -8.018 5.544 14.834 1.00 84.94 98 PHE A O 1
ATOM 813 N N . LEU A 1 99 ? -10.224 5.761 14.502 1.00 83.38 99 LEU A N 1
ATOM 814 C CA . LEU A 1 99 ? -10.108 5.826 13.045 1.00 83.38 99 LEU A CA 1
ATOM 815 C C . LEU A 1 99 ? -9.312 7.046 12.575 1.00 83.38 99 LEU A C 1
ATOM 817 O O . LEU A 1 99 ? -8.576 6.962 11.593 1.00 83.38 99 LEU A O 1
ATOM 821 N N . MET A 1 100 ? -9.445 8.181 13.262 1.00 88.06 100 MET A N 1
ATOM 822 C CA . MET A 1 100 ? -8.707 9.395 12.925 1.00 88.06 100 MET A CA 1
ATOM 823 C C . MET A 1 100 ? -7.202 9.230 13.187 1.00 88.06 100 MET A C 1
ATOM 825 O O . MET A 1 100 ? -6.388 9.619 12.349 1.00 88.06 100 MET A O 1
ATOM 829 N N . GLU A 1 101 ? -6.837 8.604 14.306 1.00 89.12 101 GLU A N 1
ATOM 830 C CA . GLU A 1 101 ? -5.448 8.275 14.645 1.00 89.12 101 GLU A CA 1
ATOM 831 C C . GLU A 1 101 ? -4.857 7.233 13.691 1.00 89.12 101 GLU A C 1
ATOM 833 O O . GLU A 1 101 ? -3.777 7.458 13.145 1.00 89.12 101 GLU A O 1
ATOM 838 N N . LEU A 1 102 ? -5.591 6.153 13.399 1.00 89.19 102 LEU A N 1
ATOM 839 C CA . LEU A 1 102 ? -5.181 5.133 12.431 1.00 89.19 102 LEU A CA 1
ATOM 840 C C . LEU A 1 102 ? -4.895 5.749 11.055 1.00 89.19 102 LEU A C 1
ATOM 842 O O . LEU A 1 102 ? -3.855 5.472 10.459 1.00 89.19 102 LEU A O 1
ATOM 846 N N . LYS A 1 103 ? -5.791 6.606 10.546 1.00 89.62 103 LYS A N 1
ATOM 847 C CA . LYS A 1 103 ? -5.600 7.285 9.254 1.00 89.62 103 LYS A CA 1
ATOM 848 C C . LYS A 1 103 ? -4.358 8.166 9.248 1.00 89.62 103 LYS A C 1
ATOM 850 O O . LYS A 1 103 ? -3.639 8.189 8.250 1.00 89.62 103 LYS A O 1
ATOM 855 N N . LYS A 1 104 ? -4.113 8.890 10.342 1.00 90.44 104 LYS A N 1
ATOM 856 C CA . LYS A 1 104 ? -2.932 9.741 10.484 1.00 90.44 104 LYS A CA 1
ATOM 857 C C . LYS A 1 104 ? -1.653 8.904 10.458 1.00 90.44 104 LYS A C 1
ATOM 859 O O . LYS A 1 104 ? -0.771 9.182 9.650 1.00 90.44 104 LYS A O 1
ATOM 864 N N . GLU A 1 105 ? -1.581 7.861 11.283 1.00 90.69 105 GLU A N 1
ATOM 865 C CA . GLU A 1 105 ? -0.419 6.970 11.347 1.00 90.69 105 GLU A CA 1
ATOM 866 C C . GLU A 1 105 ? -0.174 6.271 10.005 1.00 90.69 105 GLU A C 1
ATOM 868 O O . GLU A 1 105 ? 0.942 6.297 9.492 1.00 90.69 105 GLU A O 1
ATOM 873 N N . LEU A 1 106 ? -1.213 5.727 9.363 1.00 89.56 106 LEU A N 1
ATOM 874 C CA . LEU A 1 106 ? -1.086 5.153 8.021 1.00 89.56 106 LEU A CA 1
ATOM 875 C C . LEU A 1 106 ? -0.580 6.187 7.008 1.00 89.56 106 LEU A C 1
ATOM 877 O O . LEU A 1 106 ? 0.358 5.899 6.270 1.00 89.56 106 LEU A O 1
ATOM 881 N N . GLY A 1 107 ? -1.143 7.397 6.988 1.00 86.56 107 GLY A N 1
ATOM 882 C CA . GLY A 1 107 ? -0.700 8.461 6.084 1.00 86.56 107 GLY A CA 1
ATOM 883 C C . GLY 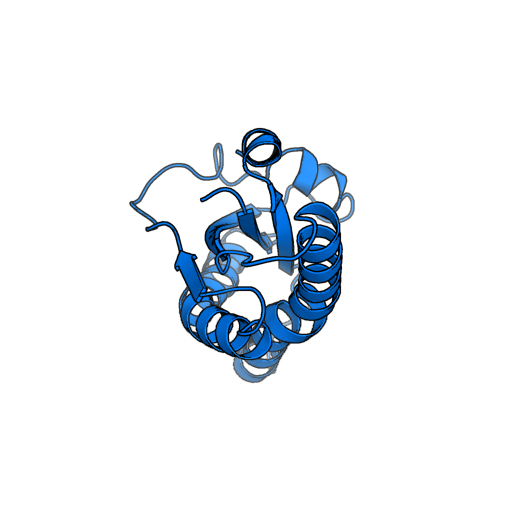A 1 107 ? 0.785 8.802 6.245 1.00 86.56 107 GLY A C 1
ATOM 884 O O . GLY A 1 107 ? 1.491 8.969 5.253 1.00 86.56 107 GLY A O 1
ATOM 885 N N . GLU A 1 108 ? 1.284 8.847 7.480 1.00 87.56 108 GLU A N 1
ATOM 886 C CA . GLU A 1 108 ? 2.693 9.135 7.755 1.00 87.56 108 GLU A CA 1
ATOM 887 C C . GLU A 1 108 ? 3.625 7.956 7.437 1.00 87.56 108 GLU A C 1
ATOM 889 O O . GLU A 1 108 ? 4.744 8.170 6.960 1.00 87.56 108 GLU A O 1
ATOM 894 N N . LYS A 1 109 ? 3.193 6.718 7.707 1.00 89.81 109 LYS A N 1
ATOM 895 C CA . LYS A 1 109 ? 4.031 5.514 7.587 1.00 89.81 109 LYS A CA 1
ATOM 896 C C . LYS A 1 109 ? 4.060 4.934 6.177 1.00 89.81 109 LYS A C 1
ATOM 898 O O . LYS A 1 109 ? 5.092 4.395 5.783 1.00 89.81 109 LYS A O 1
ATOM 903 N N . LEU A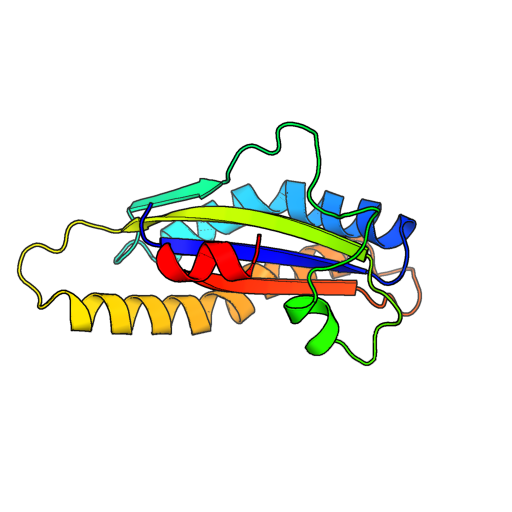 1 110 ? 2.986 5.048 5.399 1.00 89.19 110 LEU A N 1
ATOM 904 C CA . LEU A 1 110 ? 2.932 4.455 4.060 1.00 89.19 110 LEU A CA 1
ATOM 905 C C . LEU A 1 110 ? 4.012 5.021 3.134 1.00 89.19 110 LEU A C 1
ATOM 907 O O . LEU A 1 110 ? 4.778 4.260 2.554 1.00 89.19 110 LEU A O 1
ATOM 911 N N . GLU A 1 111 ? 4.148 6.342 3.051 1.00 85.25 111 GLU A N 1
ATOM 912 C CA . GLU A 1 111 ? 5.171 6.940 2.188 1.00 85.25 111 GLU A CA 1
ATOM 913 C C . GLU A 1 111 ? 6.585 6.755 2.770 1.00 85.25 111 GLU A C 1
ATOM 915 O O . GLU A 1 111 ? 7.509 6.339 2.068 1.00 85.25 111 GLU A O 1
ATOM 920 N N . LYS A 1 112 ? 6.761 7.027 4.072 1.00 86.94 112 LYS A N 1
ATOM 921 C CA . LYS A 1 112 ? 8.087 7.100 4.714 1.00 86.94 112 LYS A CA 1
ATOM 922 C C . LYS A 1 112 ? 8.702 5.748 5.059 1.00 86.94 112 LYS A C 1
ATOM 924 O O . LYS A 1 112 ? 9.924 5.633 5.084 1.00 86.94 112 LYS A O 1
ATOM 929 N N . GLU A 1 113 ? 7.883 4.746 5.363 1.00 88.81 113 GLU A N 1
ATOM 930 C CA . GLU A 1 113 ? 8.357 3.435 5.817 1.00 88.81 113 GLU A CA 1
ATOM 931 C C . GLU A 1 113 ? 8.070 2.342 4.796 1.00 88.81 113 GLU A C 1
ATOM 933 O O . GLU A 1 113 ? 8.934 1.500 4.576 1.00 88.81 113 GLU A O 1
ATOM 938 N N . PHE A 1 114 ? 6.898 2.341 4.158 1.00 91.06 114 PHE A N 1
ATOM 939 C CA . PHE A 1 114 ? 6.549 1.286 3.207 1.00 91.06 114 PHE A CA 1
ATOM 940 C C . PHE A 1 114 ? 7.131 1.571 1.814 1.00 91.06 114 PHE A C 1
ATOM 942 O O . PHE A 1 114 ? 8.022 0.849 1.356 1.00 91.06 114 PHE A O 1
ATOM 949 N N . ASP A 1 115 ? 6.698 2.654 1.163 1.00 89.62 115 ASP A N 1
ATOM 950 C CA . ASP A 1 115 ? 7.120 2.991 -0.202 1.00 89.62 115 ASP A CA 1
ATOM 951 C C . ASP A 1 115 ? 8.628 3.268 -0.259 1.00 89.62 115 ASP A C 1
ATOM 953 O O . ASP A 1 115 ? 9.348 2.667 -1.064 1.00 89.62 115 ASP A O 1
ATOM 957 N N . ALA A 1 116 ? 9.138 4.121 0.637 1.00 87.81 116 ALA A N 1
ATOM 958 C CA . ALA A 1 116 ? 10.550 4.500 0.662 1.00 87.81 116 ALA A CA 1
ATOM 959 C C . ALA A 1 116 ? 11.501 3.311 0.887 1.00 87.81 116 ALA A C 1
ATOM 961 O O . ALA A 1 116 ? 12.584 3.284 0.297 1.00 87.81 116 ALA A O 1
ATOM 962 N N . LYS A 1 117 ? 11.126 2.305 1.694 1.00 89.00 117 LYS A N 1
ATOM 963 C CA . LYS A 1 117 ? 11.968 1.108 1.883 1.00 89.00 117 LYS A CA 1
ATOM 964 C C . LYS A 1 117 ? 12.023 0.254 0.629 1.00 89.00 117 LYS A C 1
ATOM 966 O O . LYS A 1 117 ? 13.115 -0.164 0.243 1.00 89.00 117 LYS A O 1
ATOM 971 N N . ILE A 1 118 ? 10.883 0.039 -0.030 1.00 89.38 118 ILE A N 1
ATOM 972 C CA . ILE A 1 118 ? 10.842 -0.708 -1.294 1.00 89.38 118 ILE A CA 1
ATOM 973 C C . ILE A 1 118 ? 11.703 -0.002 -2.341 1.00 89.38 118 ILE A C 1
ATOM 975 O O . ILE A 1 118 ? 12.541 -0.649 -2.972 1.00 89.38 118 ILE A O 1
ATOM 979 N N . TYR A 1 119 ? 11.564 1.319 -2.477 1.00 86.38 119 TYR A N 1
ATOM 980 C CA . TYR A 1 119 ? 12.407 2.098 -3.379 1.00 86.38 119 TYR A CA 1
ATOM 981 C C . TYR A 1 119 ? 13.882 1.977 -3.047 1.00 86.38 119 TYR A C 1
ATOM 983 O O . TYR A 1 119 ? 14.655 1.582 -3.910 1.00 86.38 119 TYR A O 1
ATOM 991 N N . LYS A 1 120 ? 14.279 2.250 -1.803 1.00 85.50 120 LYS A N 1
ATOM 992 C CA . LYS A 1 120 ? 15.686 2.199 -1.394 1.00 85.50 120 LYS A CA 1
ATOM 993 C C . LYS A 1 120 ? 16.310 0.834 -1.688 1.00 85.50 120 LYS A C 1
ATOM 995 O O . LYS A 1 120 ? 17.444 0.761 -2.155 1.00 85.50 120 LYS A O 1
ATOM 1000 N N . GLU A 1 121 ? 15.579 -0.256 -1.452 1.00 84.94 121 GLU A N 1
ATOM 1001 C CA . GLU A 1 121 ? 16.048 -1.598 -1.805 1.00 84.94 121 GLU A CA 1
ATOM 1002 C C . GLU A 1 121 ? 16.153 -1.822 -3.323 1.00 84.94 121 GLU A C 1
ATOM 1004 O O . GLU A 1 121 ? 17.062 -2.531 -3.764 1.00 84.94 121 GLU A O 1
ATOM 1009 N N . TYR A 1 122 ? 15.249 -1.242 -4.116 1.00 83.19 122 TYR A N 1
ATOM 1010 C CA . TYR A 1 122 ? 15.302 -1.289 -5.579 1.00 83.19 122 TYR A CA 1
ATOM 1011 C C . TYR A 1 122 ? 16.486 -0.481 -6.127 1.00 83.19 122 TYR A C 1
ATOM 1013 O O . TYR A 1 122 ? 17.264 -1.009 -6.920 1.00 83.19 122 TYR A O 1
ATOM 1021 N N . GLU A 1 123 ? 16.685 0.758 -5.663 1.00 76.06 123 GLU A N 1
ATOM 1022 C CA . GLU A 1 123 ? 17.777 1.634 -6.108 1.00 76.06 123 GLU A CA 1
ATOM 1023 C C . GLU A 1 123 ? 19.146 0.993 -5.865 1.00 76.06 123 GLU A C 1
ATOM 1025 O O . GLU A 1 123 ? 19.977 0.929 -6.771 1.00 76.06 123 GLU A O 1
ATOM 1030 N N . VAL A 1 124 ? 19.357 0.441 -4.663 1.00 63.03 124 VAL A N 1
ATOM 1031 C CA . VAL A 1 124 ? 20.612 -0.224 -4.276 1.00 63.03 124 VAL A CA 1
ATOM 1032 C C . VAL A 1 124 ? 20.932 -1.420 -5.179 1.00 63.03 124 VAL A C 1
ATOM 1034 O O . VAL A 1 124 ? 22.109 -1.702 -5.413 1.00 63.03 124 VAL A O 1
ATOM 1037 N N . LYS A 1 125 ? 19.908 -2.128 -5.671 1.00 64.06 125 LYS A N 1
ATOM 1038 C CA . LYS A 1 125 ? 20.063 -3.368 -6.447 1.00 64.06 125 LYS A CA 1
ATOM 1039 C C . LYS A 1 125 ? 20.042 -3.173 -7.961 1.00 64.06 125 LYS A C 1
ATOM 1041 O O . LYS A 1 125 ? 20.622 -4.000 -8.653 1.00 64.06 125 LYS A O 1
ATOM 1046 N N . VAL A 1 126 ? 19.357 -2.146 -8.467 1.00 64.06 126 VAL A N 1
ATOM 1047 C CA . VAL A 1 126 ? 19.019 -2.028 -9.899 1.00 64.06 126 VAL A CA 1
ATOM 1048 C C . VAL A 1 126 ? 19.503 -0.716 -10.521 1.00 64.06 126 VAL A C 1
ATOM 1050 O O . VAL A 1 126 ? 19.931 -0.717 -11.671 1.00 64.06 126 VAL A O 1
ATOM 1053 N N . LEU A 1 127 ? 19.501 0.404 -9.789 1.00 55.22 127 LEU A N 1
ATOM 1054 C CA . LEU A 1 127 ? 19.802 1.722 -10.374 1.00 55.22 127 LEU A CA 1
ATOM 1055 C C . LEU A 1 127 ? 21.286 2.107 -10.366 1.00 55.22 127 LEU A C 1
ATOM 1057 O O . LEU A 1 127 ? 21.631 3.166 -10.881 1.00 55.22 127 LEU A O 1
ATOM 1061 N N . LYS A 1 128 ? 22.187 1.255 -9.860 1.00 51.16 128 LYS A N 1
ATOM 1062 C CA . LYS A 1 128 ? 23.636 1.508 -9.970 1.00 51.16 128 LYS A CA 1
ATOM 1063 C C . LYS A 1 128 ? 24.151 1.557 -11.416 1.00 51.16 128 LYS A C 1
ATOM 1065 O O . LYS A 1 128 ? 25.270 2.016 -11.611 1.00 51.16 128 LYS A O 1
ATOM 1070 N N . GLU A 1 129 ? 23.364 1.137 -12.413 1.00 47.69 129 GLU A N 1
ATOM 1071 C CA . GLU A 1 129 ? 23.843 1.033 -13.800 1.00 47.69 129 GLU A CA 1
ATOM 1072 C C . GLU A 1 129 ? 22.918 1.618 -14.894 1.00 47.69 129 GLU A C 1
ATOM 1074 O O . GLU A 1 129 ? 23.317 1.594 -16.054 1.00 47.69 129 GLU A O 1
ATOM 1079 N N . TRP A 1 130 ? 21.709 2.141 -14.616 1.00 49.00 130 TRP A N 1
ATOM 1080 C CA . TRP A 1 130 ? 20.746 2.495 -15.687 1.00 49.00 130 TRP A CA 1
ATOM 1081 C C . TRP A 1 130 ? 20.091 3.886 -15.545 1.00 49.00 130 TRP A C 1
ATOM 1083 O O . TRP A 1 130 ? 19.614 4.271 -14.480 1.00 49.00 130 TRP A O 1
ATOM 1093 N N . TYR A 1 131 ? 20.055 4.617 -16.670 1.00 46.91 131 TYR A N 1
ATOM 1094 C CA . TYR A 1 131 ? 19.494 5.963 -16.875 1.00 46.91 131 TYR A CA 1
ATOM 1095 C C . TYR A 1 131 ? 18.017 6.117 -16.446 1.00 46.91 131 TYR A C 1
ATOM 1097 O O . TYR A 1 131 ? 17.235 5.172 -16.526 1.00 46.91 131 TYR A O 1
ATOM 1105 N N . CYS A 1 132 ? 17.659 7.355 -16.060 1.00 50.94 132 CYS A N 1
ATOM 1106 C CA . CYS A 1 132 ? 16.329 7.912 -15.747 1.00 50.94 132 CYS A CA 1
ATOM 1107 C C . CYS A 1 132 ? 15.128 6.979 -15.998 1.00 50.94 132 CYS A C 1
ATOM 1109 O O . CYS A 1 132 ? 14.501 7.012 -17.059 1.00 50.94 132 CYS A O 1
ATOM 1111 N N . GLN A 1 133 ? 14.765 6.180 -14.992 1.00 63.59 133 GLN A N 1
ATOM 1112 C CA . GLN A 1 133 ? 13.537 5.391 -15.022 1.00 63.59 133 GLN A CA 1
ATOM 1113 C C . GLN A 1 133 ? 12.371 6.223 -14.476 1.00 63.59 133 GLN A C 1
ATOM 1115 O O . GLN A 1 133 ? 12.328 6.566 -13.299 1.00 63.59 133 GLN A O 1
ATOM 1120 N N . ASN A 1 134 ? 11.402 6.526 -15.337 1.00 76.94 134 ASN A N 1
ATOM 1121 C CA . ASN A 1 134 ? 10.131 7.142 -14.958 1.00 76.94 134 ASN A CA 1
ATOM 1122 C C . ASN A 1 134 ? 9.192 6.079 -14.353 1.00 76.94 134 ASN A C 1
ATOM 1124 O O . ASN A 1 134 ? 8.198 5.681 -14.974 1.00 76.94 134 ASN A O 1
ATOM 1128 N N . ILE A 1 135 ? 9.559 5.589 -13.169 1.00 80.75 135 ILE A N 1
ATOM 1129 C CA . ILE A 1 135 ? 8.812 4.619 -12.359 1.00 80.75 135 ILE A CA 1
ATOM 1130 C C . ILE A 1 135 ? 8.246 5.300 -11.115 1.00 80.75 135 ILE A C 1
ATOM 1132 O O . ILE A 1 135 ? 8.842 6.247 -10.599 1.00 80.75 135 ILE A O 1
ATOM 1136 N N . LYS A 1 136 ? 7.092 4.833 -10.632 1.00 85.06 136 LYS A N 1
ATOM 1137 C CA . LYS A 1 136 ? 6.492 5.345 -9.401 1.00 85.06 136 LYS A CA 1
ATOM 1138 C C . LYS A 1 136 ? 5.765 4.261 -8.606 1.00 85.06 136 LYS A C 1
ATOM 1140 O O . LYS A 1 136 ? 4.824 3.663 -9.101 1.00 85.06 136 LYS A O 1
ATOM 1145 N N . LEU A 1 137 ? 6.154 4.039 -7.360 1.00 87.31 137 LEU A N 1
ATOM 1146 C CA . LEU A 1 137 ? 5.371 3.373 -6.326 1.00 87.31 137 LEU A CA 1
ATOM 1147 C C . LEU A 1 137 ? 4.624 4.425 -5.500 1.00 87.31 137 LEU A C 1
ATOM 1149 O O . LEU A 1 137 ? 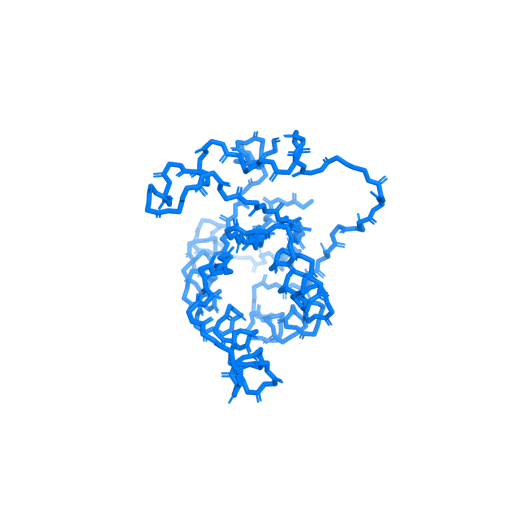5.188 5.469 -5.164 1.00 87.31 137 LEU A O 1
ATOM 1153 N N . HIS A 1 138 ? 3.357 4.154 -5.217 1.00 88.25 138 HIS A N 1
ATOM 1154 C CA . HIS A 1 138 ? 2.514 4.973 -4.363 1.00 88.25 138 HIS A CA 1
ATOM 1155 C C . HIS A 1 138 ? 1.521 4.093 -3.617 1.00 88.25 138 HIS A C 1
ATOM 1157 O O . HIS A 1 138 ? 0.711 3.405 -4.239 1.00 88.25 138 HIS A O 1
ATOM 1163 N N . SER A 1 139 ? 1.537 4.183 -2.299 1.00 90.25 139 SER A N 1
ATOM 1164 C CA . SER A 1 139 ? 0.583 3.517 -1.428 1.00 90.25 139 SER A CA 1
ATOM 1165 C C . SER A 1 139 ? -0.409 4.513 -0.829 1.00 90.25 139 SER A C 1
ATOM 1167 O O . SER A 1 139 ? -0.041 5.622 -0.445 1.00 90.25 139 SER A O 1
ATOM 1169 N N . GLN A 1 140 ? -1.680 4.127 -0.731 1.00 89.88 140 GLN A N 1
ATOM 1170 C CA . GLN A 1 140 ? -2.712 4.943 -0.086 1.00 89.88 140 GLN A CA 1
ATOM 1171 C C . GLN A 1 140 ? -3.724 4.087 0.675 1.00 89.88 140 GLN A C 1
ATOM 1173 O O . GLN A 1 140 ? -4.064 2.975 0.273 1.00 89.88 140 GLN A O 1
ATOM 1178 N N . TYR A 1 141 ? -4.242 4.648 1.758 1.00 91.31 141 TYR A N 1
ATOM 1179 C CA . TYR A 1 141 ? -5.360 4.086 2.501 1.00 91.31 141 TYR A CA 1
ATOM 1180 C C . TYR A 1 141 ? -6.694 4.382 1.796 1.00 91.31 141 TYR A C 1
ATOM 1182 O O . TYR A 1 141 ? -6.861 5.453 1.208 1.00 91.31 141 TYR A O 1
ATOM 1190 N N . ALA A 1 142 ? -7.638 3.446 1.882 1.00 88.81 142 ALA A N 1
ATOM 1191 C CA . ALA A 1 142 ? -9.018 3.615 1.441 1.00 88.81 142 ALA A CA 1
ATOM 1192 C C . ALA A 1 142 ? -9.984 2.855 2.361 1.00 88.81 142 ALA A C 1
ATOM 1194 O O . ALA A 1 142 ? -9.671 1.771 2.862 1.00 88.81 142 ALA A O 1
ATOM 1195 N N . GLU A 1 143 ? -11.184 3.394 2.547 1.00 89.44 143 GLU A N 1
ATOM 1196 C CA . GLU A 1 143 ? -12.289 2.657 3.169 1.00 89.44 143 GLU A CA 1
ATOM 1197 C C . GLU A 1 143 ? -13.024 1.777 2.154 1.00 89.44 143 GLU A C 1
ATOM 1199 O O . GLU A 1 143 ? -12.989 2.022 0.946 1.00 89.44 143 GLU A O 1
ATOM 1204 N N . ALA A 1 144 ? -13.747 0.764 2.639 1.00 87.44 144 ALA A N 1
ATOM 1205 C CA . ALA A 1 144 ? -14.537 -0.136 1.795 1.00 87.44 144 ALA A CA 1
ATOM 1206 C C . ALA A 1 144 ? -15.476 0.611 0.830 1.00 87.44 144 ALA A C 1
ATOM 1208 O O . ALA A 1 144 ? -15.578 0.245 -0.339 1.00 87.44 144 ALA A O 1
ATOM 1209 N N . ALA A 1 145 ? -16.116 1.686 1.302 1.00 85.69 145 ALA A N 1
ATOM 1210 C CA . ALA A 1 145 ? -17.015 2.513 0.496 1.00 85.69 145 ALA A CA 1
ATOM 1211 C C . ALA A 1 145 ? -16.291 3.289 -0.624 1.00 85.69 145 ALA A C 1
ATOM 1213 O O . ALA A 1 145 ? -16.899 3.649 -1.632 1.00 85.69 145 ALA A O 1
ATOM 1214 N N . GLU A 1 146 ? -14.992 3.541 -0.467 1.00 80.31 146 GLU A N 1
ATOM 1215 C C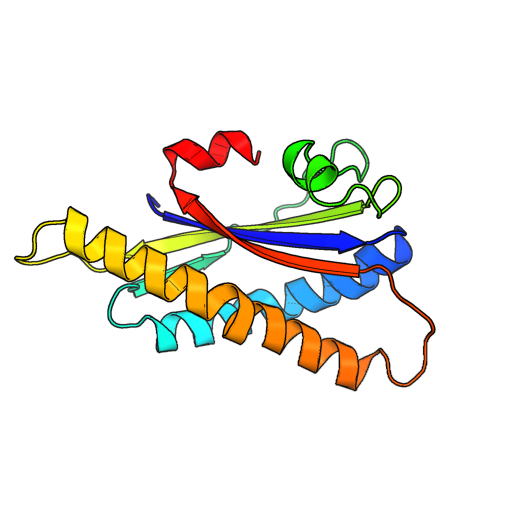A . GLU A 1 146 ? -14.164 4.268 -1.432 1.00 80.31 146 GLU A CA 1
ATOM 1216 C C . GLU A 1 146 ? -13.481 3.325 -2.428 1.00 80.31 146 GLU A C 1
ATOM 1218 O O . GLU A 1 146 ? -13.077 3.764 -3.506 1.00 80.31 146 GLU A O 1
ATOM 1223 N N . LEU A 1 147 ? -13.380 2.031 -2.099 1.00 79.00 147 LEU A N 1
ATOM 1224 C CA . LEU A 1 147 ? -12.657 1.031 -2.882 1.00 79.00 147 LEU A CA 1
ATOM 1225 C C . LEU A 1 147 ? -13.158 0.950 -4.330 1.00 79.00 147 LEU A C 1
ATOM 1227 O O . LEU A 1 147 ? -12.348 0.929 -5.250 1.00 79.00 147 LEU A O 1
ATOM 1231 N N . ALA A 1 148 ? -14.478 1.000 -4.539 1.00 73.19 148 ALA A N 1
ATOM 1232 C CA . ALA A 1 148 ? -15.101 0.966 -5.867 1.00 73.19 148 ALA A CA 1
ATOM 1233 C C . ALA A 1 148 ? -14.670 2.122 -6.788 1.00 73.19 148 ALA A C 1
ATOM 1235 O O . ALA A 1 148 ? -14.860 2.050 -7.993 1.00 73.19 148 ALA A O 1
ATOM 1236 N N . GLN A 1 149 ? -14.089 3.195 -6.247 1.00 70.00 149 GLN A N 1
ATOM 1237 C CA . GLN A 1 149 ? -13.585 4.312 -7.047 1.00 70.00 149 GLN A CA 1
ATOM 1238 C C . GLN A 1 149 ? -12.159 4.080 -7.579 1.00 70.00 149 GLN A C 1
ATOM 1240 O O . GLN A 1 149 ? -11.613 4.955 -8.261 1.00 70.00 149 GLN A O 1
ATOM 1245 N N . PHE A 1 150 ? -11.534 2.964 -7.196 1.00 65.19 150 PHE A N 1
ATOM 1246 C CA . PHE A 1 150 ? -10.175 2.564 -7.564 1.00 65.19 150 PHE A CA 1
ATOM 1247 C C . PHE A 1 150 ? -10.125 1.224 -8.317 1.00 65.19 150 PHE A C 1
ATOM 1249 O O . PHE A 1 150 ? -9.044 0.846 -8.770 1.00 65.19 150 PHE A O 1
ATOM 1256 N N . LEU A 1 151 ? -11.269 0.541 -8.432 1.00 64.56 151 LEU A N 1
ATOM 1257 C CA . LEU A 1 151 ? -11.502 -0.673 -9.219 1.00 64.56 151 LEU A CA 1
ATOM 1258 C C . LEU A 1 151 ? -12.129 -0.291 -10.563 1.00 64.56 151 LEU A C 1
ATOM 1260 O O . LEU A 1 151 ? -11.734 -0.899 -11.578 1.00 64.56 151 LEU A O 1
#